Protein AF-A0A5P1F8Y3-F1 (afdb_monomer)

Foldseek 3Di:
DKDWDADPVPRDIAIEAEDDPCCVPVVVVCVVCVVVVWQKDKDPWDWDQDPNDIHIYDDPPIDIDTNDPDPVRVVVNVD

InterPro domains:
  IPR012340 Nucleic acid-binding, OB-fold [G3DSA:2.40.50.140] (1-79)
  IPR012340 Nucleic acid-binding, OB-fold [SSF50249] (4-79)

Organism: Asparagus officinalis (NCBI:txid4686)

Mean predicted aligned error: 5.99 Å

Structure (mmCIF, N/CA/C/O backbone):
data_AF-A0A5P1F8Y3-F1
#
_entry.id   AF-A0A5P1F8Y3-F1
#
loop_
_atom_site.group_PDB
_atom_site.id
_atom_site.type_symbol
_atom_site.label_atom_id
_atom_site.label_alt_id
_atom_site.label_comp_id
_atom_site.label_asym_id
_atom_site.label_entity_id
_atom_site.label_seq_id
_atom_site.pdbx_PDB_ins_code
_atom_site.Cartn_x
_atom_site.Cartn_y
_atom_site.Cartn_z
_atom_site.occupancy
_atom_site.B_iso_or_equiv
_atom_site.auth_seq_id
_atom_site.auth_comp_id
_atom_site.auth_asym_id
_atom_site.auth_atom_id
_atom_site.pdbx_PDB_model_num
ATOM 1 N N . MET A 1 1 ? 10.299 0.598 -2.372 1.00 79.69 1 MET A N 1
ATOM 2 C CA . MET A 1 1 ? 9.930 0.509 -0.940 1.00 79.69 1 MET A CA 1
ATOM 3 C C . MET A 1 1 ? 8.695 -0.369 -0.816 1.00 79.69 1 MET A C 1
ATOM 5 O O . MET A 1 1 ? 7.903 -0.383 -1.750 1.00 79.69 1 MET A O 1
ATOM 9 N N . GLU A 1 2 ? 8.530 -1.116 0.271 1.00 83.06 2 GLU A N 1
ATOM 10 C CA . GLU A 1 2 ? 7.321 -1.914 0.522 1.00 83.06 2 GLU A CA 1
ATOM 11 C C . GLU A 1 2 ? 6.628 -1.410 1.791 1.00 83.06 2 GLU A C 1
ATOM 13 O O . GLU A 1 2 ? 7.295 -1.121 2.783 1.00 83.06 2 GLU A O 1
ATOM 18 N N . ALA A 1 3 ? 5.304 -1.275 1.738 1.00 83.62 3 ALA A N 1
ATOM 19 C CA . ALA A 1 3 ? 4.463 -0.885 2.860 1.00 83.62 3 ALA A CA 1
ATOM 20 C C . ALA A 1 3 ? 3.342 -1.910 3.039 1.00 83.62 3 ALA A C 1
ATOM 22 O O . ALA A 1 3 ? 2.685 -2.293 2.072 1.00 83.62 3 ALA A O 1
ATOM 23 N N . THR A 1 4 ? 3.102 -2.337 4.274 1.00 85.44 4 THR A N 1
ATOM 24 C CA . THR A 1 4 ? 1.985 -3.226 4.603 1.00 85.44 4 THR A CA 1
ATOM 25 C C . THR A 1 4 ? 0.801 -2.384 5.050 1.00 85.44 4 THR A C 1
ATOM 27 O O . THR A 1 4 ? 0.909 -1.628 6.015 1.00 85.44 4 THR A O 1
ATOM 30 N N . LEU A 1 5 ? -0.325 -2.508 4.352 1.00 82.62 5 LEU A N 1
ATOM 31 C CA . LEU A 1 5 ? -1.579 -1.859 4.723 1.00 82.62 5 LEU A CA 1
ATOM 32 C C . LEU A 1 5 ? -2.523 -2.874 5.365 1.00 82.62 5 LEU A C 1
ATOM 34 O O . LEU A 1 5 ? -2.576 -4.029 4.946 1.00 82.62 5 LEU A O 1
ATOM 38 N N . CYS A 1 6 ? -3.285 -2.427 6.360 1.00 81.56 6 CYS A N 1
ATOM 39 C CA . CYS A 1 6 ? -4.308 -3.227 7.025 1.00 81.56 6 CYS A CA 1
ATOM 40 C C . CYS A 1 6 ? -5.686 -2.640 6.720 1.00 81.56 6 CYS A C 1
ATOM 42 O O . CYS A 1 6 ? -5.891 -1.437 6.880 1.00 81.56 6 CYS A O 1
ATOM 44 N N . ASP A 1 7 ? -6.631 -3.487 6.316 1.00 78.19 7 ASP A N 1
ATOM 45 C CA . ASP A 1 7 ? -8.041 -3.107 6.188 1.00 78.19 7 ASP A CA 1
ATOM 46 C C . ASP A 1 7 ? -8.823 -3.540 7.439 1.00 78.19 7 ASP A C 1
ATOM 48 O O . ASP A 1 7 ? -8.784 -4.710 7.837 1.00 78.19 7 ASP A O 1
ATOM 52 N N . SER A 1 8 ? -9.576 -2.608 8.032 1.00 67.69 8 SER A N 1
ATOM 53 C CA . SER A 1 8 ? -10.403 -2.847 9.222 1.00 67.69 8 SER A CA 1
ATOM 54 C C . SER A 1 8 ? -11.536 -3.845 8.965 1.00 67.69 8 SER A C 1
ATOM 56 O O . SER A 1 8 ? -12.007 -4.502 9.891 1.00 67.69 8 SER A O 1
ATOM 58 N N . LYS A 1 9 ? -11.971 -4.015 7.706 1.00 65.00 9 LYS A N 1
ATOM 59 C CA . LYS A 1 9 ? -13.104 -4.896 7.369 1.00 65.00 9 LYS A CA 1
ATOM 60 C C . LYS A 1 9 ? -12.745 -6.368 7.265 1.00 65.00 9 LYS A C 1
ATOM 62 O O . LYS A 1 9 ? -13.619 -7.214 7.449 1.00 65.00 9 LYS A O 1
ATOM 67 N N . ARG A 1 10 ? -11.502 -6.686 6.906 1.00 61.50 10 ARG A N 1
ATOM 68 C CA . ARG A 1 10 ? -11.080 -8.072 6.646 1.00 61.50 10 ARG A CA 1
ATOM 69 C C . ARG A 1 10 ? -9.966 -8.560 7.559 1.00 61.50 10 ARG A C 1
ATOM 71 O O . ARG A 1 10 ? -9.691 -9.751 7.525 1.00 61.50 10 ARG A O 1
ATOM 78 N N . PHE A 1 11 ? -9.356 -7.681 8.365 1.00 58.78 11 PHE A N 1
ATOM 79 C CA . PHE A 1 11 ? -8.130 -7.981 9.121 1.00 58.78 11 PHE A CA 1
ATOM 80 C C . PHE A 1 11 ? -7.012 -8.565 8.233 1.00 58.78 11 PHE A C 1
ATOM 82 O O . PHE A 1 11 ? -6.062 -9.164 8.733 1.00 58.78 11 PHE A O 1
ATOM 89 N N . ASP A 1 12 ? -7.126 -8.375 6.916 1.00 72.50 12 ASP A N 1
ATOM 90 C CA . ASP A 1 12 ? -6.154 -8.825 5.936 1.00 72.50 12 ASP A CA 1
ATOM 91 C C . ASP A 1 12 ? -5.075 -7.756 5.822 1.00 72.50 12 ASP A C 1
ATOM 93 O O . ASP A 1 12 ? -5.354 -6.564 5.637 1.00 72.50 12 ASP A O 1
ATOM 97 N N . GLN A 1 13 ? -3.833 -8.207 5.941 1.00 81.69 13 GLN A N 1
ATOM 98 C CA . GLN A 1 13 ? -2.666 -7.403 5.633 1.00 81.69 13 GLN A CA 1
ATOM 99 C C . GLN A 1 13 ? -2.369 -7.553 4.150 1.00 81.69 13 GLN A C 1
ATOM 101 O O . GLN A 1 13 ? -2.278 -8.668 3.638 1.00 81.69 13 GLN A O 1
ATOM 106 N N . ILE A 1 14 ? -2.197 -6.433 3.459 1.00 86.12 14 ILE A N 1
ATOM 107 C CA . ILE A 1 14 ? -1.813 -6.425 2.055 1.00 86.12 14 ILE A CA 1
ATOM 108 C C . ILE A 1 14 ? -0.497 -5.683 1.878 1.00 86.12 14 ILE A C 1
ATOM 110 O O . ILE A 1 14 ? -0.352 -4.526 2.279 1.00 86.12 14 ILE A O 1
ATOM 114 N N . SER A 1 15 ? 0.473 -6.356 1.265 1.00 86.00 15 SER A N 1
ATOM 115 C CA . SER A 1 15 ? 1.736 -5.729 0.892 1.00 86.00 15 SER A CA 1
ATOM 116 C C . SER A 1 15 ? 1.542 -4.866 -0.347 1.00 86.00 15 SER A C 1
ATOM 118 O O . SER A 1 15 ? 0.969 -5.300 -1.354 1.00 86.00 15 SER A O 1
ATOM 120 N N . VAL A 1 16 ? 2.037 -3.636 -0.267 1.00 87.88 16 VAL A N 1
ATOM 121 C CA . VAL A 1 16 ? 2.033 -2.661 -1.350 1.00 87.88 16 VAL A CA 1
ATOM 122 C C . VAL A 1 16 ? 3.464 -2.270 -1.681 1.00 87.88 16 VAL A C 1
ATOM 124 O O . VAL A 1 16 ? 4.178 -1.704 -0.854 1.00 87.88 16 VAL A O 1
ATOM 127 N N . THR A 1 17 ? 3.884 -2.515 -2.917 1.00 89.38 17 THR A N 1
ATOM 128 C CA . THR A 1 17 ? 5.178 -2.049 -3.415 1.00 89.38 17 THR A CA 1
ATOM 129 C C . THR A 1 17 ? 5.045 -0.655 -4.024 1.00 89.38 17 THR A C 1
ATOM 131 O O . THR A 1 17 ? 4.306 -0.449 -4.990 1.00 89.38 17 THR A O 1
ATOM 134 N N . LEU A 1 18 ? 5.795 0.295 -3.469 1.00 87.75 18 LEU A N 1
ATOM 135 C CA . LEU A 1 18 ? 5.981 1.653 -3.971 1.00 87.75 18 LEU A CA 1
ATOM 136 C C . LEU A 1 18 ? 7.226 1.706 -4.869 1.00 87.75 18 LEU A C 1
ATOM 138 O O . LEU A 1 18 ? 8.302 1.231 -4.479 1.00 87.75 18 LEU A O 1
ATOM 142 N N . TRP A 1 19 ? 7.088 2.332 -6.040 1.00 88.31 19 TRP A N 1
ATOM 143 C CA . TRP A 1 19 ? 8.143 2.481 -7.050 1.00 88.31 19 TRP A CA 1
ATOM 144 C C . TRP A 1 19 ? 8.482 3.944 -7.357 1.00 88.31 19 TRP A C 1
ATOM 146 O O . TRP A 1 19 ? 7.602 4.802 -7.319 1.00 88.31 19 TRP A O 1
ATOM 156 N N . GLY A 1 20 ? 9.741 4.190 -7.742 1.00 87.19 20 GLY A N 1
ATOM 157 C CA . GLY A 1 20 ? 10.230 5.497 -8.200 1.00 87.19 20 GLY A CA 1
ATOM 158 C C . GLY A 1 20 ? 10.050 6.599 -7.158 1.00 87.19 20 GLY A C 1
ATOM 159 O O . GLY A 1 20 ? 10.151 6.339 -5.961 1.00 87.19 20 GLY A O 1
ATOM 160 N N . ASP A 1 21 ? 9.705 7.799 -7.618 1.00 85.56 21 ASP A N 1
ATOM 161 C CA . ASP A 1 21 ? 9.546 8.992 -6.778 1.00 85.56 21 ASP A CA 1
ATOM 162 C C . ASP A 1 21 ? 8.497 8.811 -5.666 1.00 85.56 21 ASP A C 1
ATOM 164 O O . ASP A 1 21 ? 8.654 9.344 -4.571 1.00 85.56 21 ASP A O 1
ATOM 168 N N . LEU A 1 22 ? 7.455 7.996 -5.893 1.00 83.19 22 LEU A N 1
ATOM 169 C CA . LEU A 1 22 ? 6.472 7.659 -4.853 1.00 83.19 22 LEU A CA 1
ATOM 170 C C . LEU A 1 22 ? 7.114 6.887 -3.693 1.00 83.19 22 LEU A C 1
ATOM 172 O O . LEU A 1 22 ? 6.716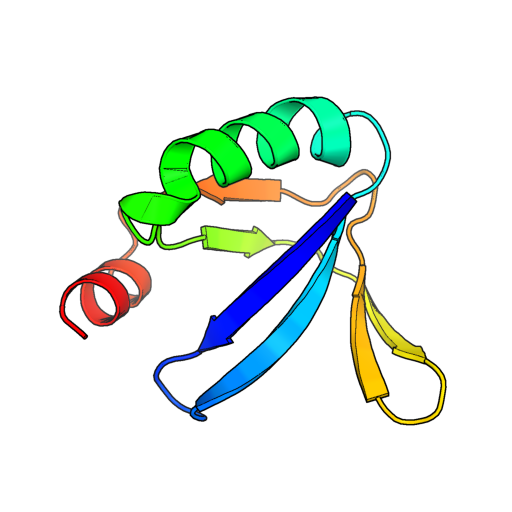 7.047 -2.544 1.00 83.19 22 LEU A O 1
ATOM 176 N N . ALA A 1 23 ? 8.102 6.038 -3.971 1.00 84.75 23 ALA A N 1
ATOM 177 C CA . ALA A 1 23 ? 8.817 5.318 -2.925 1.00 84.75 23 ALA A CA 1
ATOM 178 C C . ALA A 1 23 ? 9.717 6.244 -2.104 1.00 84.75 23 ALA A C 1
ATOM 180 O O . ALA A 1 23 ? 9.891 6.007 -0.916 1.00 84.75 23 ALA A O 1
ATOM 181 N N . GLU A 1 24 ? 10.285 7.275 -2.725 1.00 85.69 24 GLU A N 1
ATOM 182 C CA . GLU A 1 24 ? 11.188 8.206 -2.047 1.00 85.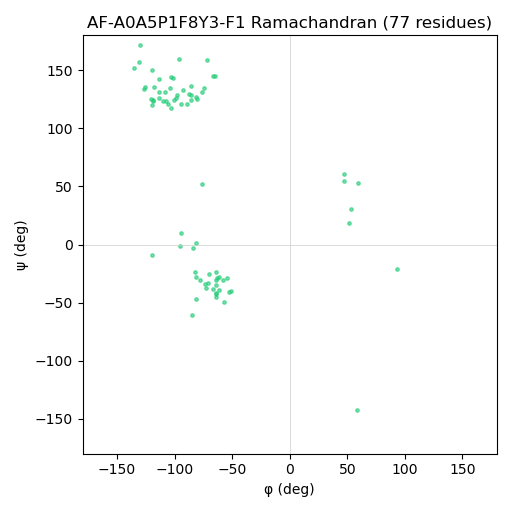69 24 GLU A CA 1
ATOM 183 C C . GLU A 1 24 ? 10.416 9.266 -1.255 1.00 85.69 24 GLU A C 1
ATOM 185 O O . GLU A 1 24 ? 10.714 9.496 -0.085 1.00 85.69 24 GLU A O 1
ATOM 190 N N . ILE A 1 25 ? 9.391 9.877 -1.853 1.00 82.88 25 ILE A N 1
ATOM 191 C CA . ILE A 1 25 ? 8.656 11.005 -1.266 1.00 82.88 25 ILE A CA 1
ATOM 192 C C . ILE A 1 25 ? 7.553 10.509 -0.324 1.00 82.88 25 ILE A C 1
ATOM 194 O O . ILE A 1 25 ? 7.566 10.794 0.879 1.00 82.88 25 ILE A O 1
ATOM 198 N N . GLU A 1 26 ? 6.602 9.738 -0.860 1.00 82.00 26 GLU A N 1
ATOM 199 C CA . GLU A 1 26 ? 5.458 9.237 -0.086 1.00 82.00 26 GLU A CA 1
ATOM 200 C C . GLU A 1 26 ? 5.903 8.146 0.882 1.00 82.00 26 GLU A C 1
ATOM 202 O O . GLU A 1 26 ? 5.451 8.107 2.021 1.00 82.00 26 GLU A O 1
ATOM 207 N N . GLY A 1 27 ? 6.847 7.300 0.467 1.00 81.38 27 GLY A N 1
ATOM 208 C CA . GLY A 1 27 ? 7.451 6.296 1.334 1.00 81.38 27 GLY A CA 1
ATOM 209 C C . GLY A 1 27 ? 8.092 6.893 2.587 1.00 81.38 27 GLY A C 1
ATOM 210 O O . GLY A 1 27 ? 7.749 6.480 3.694 1.00 81.38 27 GLY A O 1
ATOM 211 N N . SER A 1 28 ? 8.928 7.927 2.440 1.00 81.38 28 SER A N 1
ATOM 212 C CA . SER A 1 28 ? 9.522 8.627 3.591 1.00 81.38 28 SER A CA 1
ATOM 213 C C . SER A 1 28 ? 8.458 9.277 4.481 1.00 81.38 28 SER A C 1
ATOM 215 O O . SER A 1 28 ? 8.552 9.242 5.707 1.00 81.38 28 SER A O 1
ATOM 217 N N . SER A 1 29 ? 7.412 9.852 3.882 1.00 81.94 29 SER A N 1
ATOM 218 C CA . SER A 1 29 ? 6.291 10.442 4.628 1.00 81.94 29 SER A CA 1
ATOM 219 C C . SER A 1 29 ? 5.521 9.388 5.433 1.00 81.94 29 SER A C 1
ATOM 221 O O . SER A 1 29 ? 5.204 9.611 6.600 1.00 81.94 29 SER A O 1
ATOM 223 N N . LEU A 1 30 ? 5.273 8.218 4.841 1.00 81.56 30 LEU A N 1
ATOM 224 C CA . LEU A 1 30 ? 4.626 7.082 5.496 1.00 81.56 30 LEU A CA 1
ATOM 225 C C . LEU A 1 30 ? 5.484 6.491 6.616 1.00 81.56 30 LEU A C 1
ATOM 227 O O . LEU A 1 30 ? 4.947 6.118 7.657 1.00 81.56 30 LEU A O 1
ATOM 231 N N . GLU A 1 31 ? 6.802 6.429 6.432 1.00 83.06 31 GLU A N 1
ATOM 232 C CA . GLU A 1 31 ? 7.730 5.960 7.462 1.00 83.06 31 GLU A CA 1
ATOM 233 C C . GLU A 1 31 ? 7.729 6.889 8.680 1.00 83.06 31 GLU A C 1
ATOM 235 O O . GLU A 1 31 ? 7.578 6.418 9.807 1.00 83.06 31 GLU A O 1
ATOM 240 N N . ASN A 1 32 ? 7.775 8.204 8.454 1.00 83.06 32 ASN A N 1
ATOM 241 C CA . ASN A 1 32 ? 7.703 9.208 9.520 1.00 83.06 32 ASN A CA 1
ATOM 242 C C . ASN A 1 32 ? 6.368 9.188 10.279 1.00 83.06 32 ASN A C 1
ATOM 244 O O . ASN A 1 32 ? 6.314 9.556 11.450 1.00 83.06 32 ASN A O 1
ATOM 248 N N . LEU A 1 33 ? 5.283 8.780 9.619 1.00 79.44 33 LEU A N 1
ATOM 249 C CA . LEU 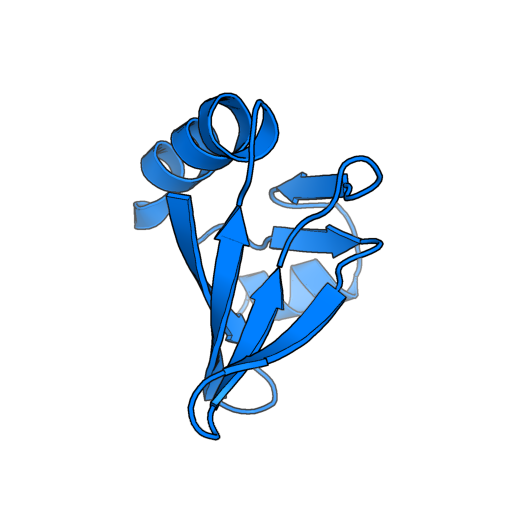A 1 33 ? 3.945 8.735 10.206 1.00 79.44 33 LEU A CA 1
ATOM 250 C C . LEU A 1 33 ? 3.578 7.361 10.772 1.00 79.44 33 LEU A C 1
ATOM 252 O O . LEU A 1 33 ? 2.505 7.226 11.348 1.00 79.44 33 LEU A O 1
ATOM 256 N N . LYS A 1 34 ? 4.443 6.349 10.669 1.00 77.62 34 LYS A N 1
ATOM 257 C CA . LYS A 1 34 ? 4.142 4.965 11.065 1.00 77.62 34 LYS A CA 1
ATOM 258 C C . LYS A 1 34 ? 3.575 4.840 12.486 1.00 77.62 34 LYS A C 1
ATOM 260 O O . LYS A 1 34 ? 2.625 4.086 12.694 1.00 77.62 34 LYS A O 1
ATOM 265 N N . ASP A 1 35 ? 4.108 5.605 13.437 1.00 77.69 35 ASP A N 1
ATOM 266 C CA . ASP A 1 35 ? 3.672 5.579 14.841 1.00 77.69 35 ASP A CA 1
ATOM 267 C C . ASP A 1 35 ? 2.276 6.187 15.050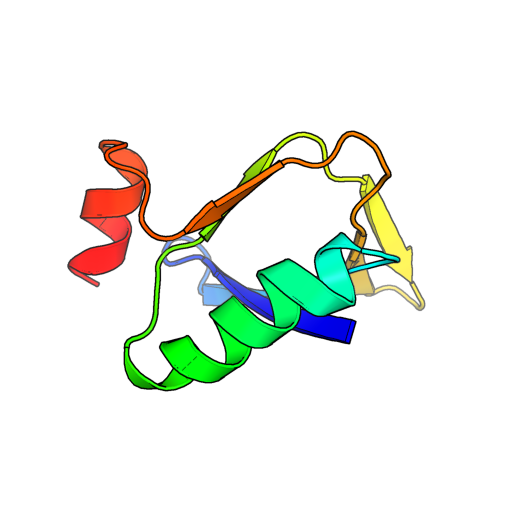 1.00 77.69 35 ASP A C 1
ATOM 269 O O . ASP A 1 35 ? 1.558 5.803 15.973 1.00 77.69 35 ASP A O 1
ATOM 273 N N . ALA A 1 36 ? 1.860 7.095 14.162 1.00 77.31 36 ALA A N 1
ATOM 274 C CA . ALA A 1 36 ? 0.551 7.743 14.188 1.00 77.31 36 ALA A CA 1
ATOM 275 C C . ALA A 1 36 ? -0.555 6.915 13.510 1.00 77.31 36 ALA A C 1
ATOM 277 O O . ALA A 1 36 ? -1.705 7.345 13.516 1.00 77.31 36 ALA A O 1
ATOM 278 N N . LYS A 1 37 ? -0.221 5.752 12.923 1.00 78.31 37 LYS A N 1
ATOM 279 C CA . LYS A 1 37 ? -1.146 4.876 12.177 1.00 78.31 37 LYS A CA 1
ATOM 280 C C . LYS A 1 37 ? -2.020 5.651 11.167 1.00 78.31 37 LYS A C 1
ATOM 282 O O . LYS A 1 37 ? -3.245 5.658 11.291 1.00 78.31 37 LYS A O 1
ATOM 287 N N . PRO A 1 38 ? -1.417 6.325 10.172 1.00 82.00 38 PRO A N 1
ATOM 288 C CA . PRO A 1 38 ? -2.155 7.130 9.210 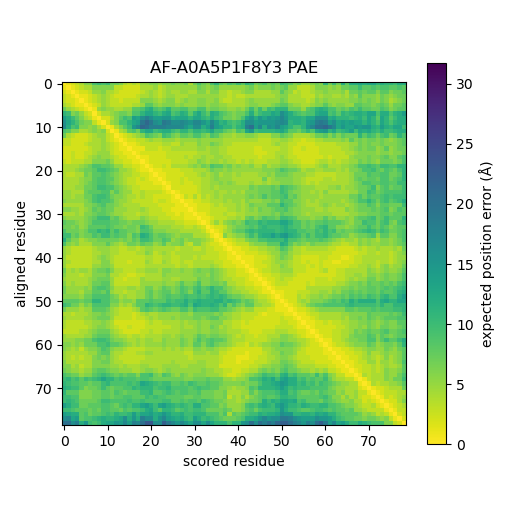1.00 82.00 38 PRO A CA 1
ATOM 289 C C . PRO A 1 38 ? -3.063 6.252 8.349 1.00 82.00 38 PRO A C 1
ATOM 291 O O . PRO A 1 38 ? -2.690 5.144 7.957 1.00 82.00 38 PRO A O 1
ATOM 294 N N . VAL A 1 39 ? -4.227 6.782 7.980 1.00 84.38 39 VAL A N 1
ATOM 295 C CA . VAL A 1 39 ? -5.094 6.145 6.988 1.00 84.38 39 VAL A CA 1
ATOM 296 C C . VAL A 1 39 ? -4.651 6.583 5.601 1.00 84.38 39 VAL A C 1
ATOM 298 O O . VAL A 1 39 ? -4.585 7.774 5.301 1.00 84.38 39 VAL A O 1
ATOM 301 N N . VAL A 1 40 ? -4.350 5.613 4.742 1.00 85.81 40 VAL A N 1
ATOM 302 C CA . VAL A 1 40 ? -3.826 5.863 3.397 1.00 85.81 40 VAL A CA 1
ATOM 303 C C . VAL A 1 40 ? -4.846 5.412 2.364 1.00 85.81 40 VAL A C 1
ATOM 305 O O . VAL A 1 40 ? -5.268 4.256 2.366 1.00 85.81 40 VAL A O 1
ATOM 308 N N . ALA A 1 41 ? -5.216 6.305 1.449 1.00 86.19 41 ALA A N 1
ATOM 309 C CA . ALA A 1 41 ? -5.997 5.951 0.274 1.00 86.19 41 ALA A CA 1
ATOM 310 C C . ALA A 1 41 ? -5.081 5.834 -0.946 1.00 86.19 41 ALA A C 1
ATOM 312 O O . ALA A 1 41 ? -4.363 6.769 -1.303 1.00 86.19 41 ALA A O 1
ATOM 313 N N . LEU A 1 42 ? -5.135 4.676 -1.601 1.00 88.06 42 LEU A N 1
ATOM 314 C CA . LEU A 1 42 ? -4.402 4.397 -2.829 1.00 88.06 42 LEU A CA 1
ATOM 315 C C . LEU A 1 42 ? -5.365 4.356 -4.012 1.00 88.06 42 LEU A C 1
ATOM 317 O O . LEU A 1 42 ? -6.301 3.556 -4.034 1.00 88.06 42 LEU A O 1
ATOM 321 N N . LEU A 1 43 ? -5.112 5.181 -5.027 1.00 88.25 43 LEU A N 1
ATOM 322 C CA . LEU A 1 43 ? -5.898 5.199 -6.258 1.00 88.25 43 LEU A CA 1
ATOM 323 C C . LEU A 1 43 ? -5.059 4.735 -7.442 1.00 88.25 43 LEU A C 1
ATOM 325 O O . LEU A 1 43 ? -3.892 5.094 -7.579 1.00 88.25 43 LEU A O 1
ATOM 329 N N . SER A 1 44 ? -5.688 3.991 -8.356 1.00 89.06 44 SER A N 1
ATOM 330 C CA . SER A 1 44 ? -5.047 3.527 -9.591 1.00 89.06 44 SER A CA 1
ATOM 331 C C . SER A 1 44 ? -3.811 2.658 -9.308 1.00 89.06 44 SER A C 1
ATOM 333 O O . SER A 1 44 ? -2.718 2.922 -9.807 1.00 89.06 44 SER A O 1
ATOM 335 N N . VAL A 1 45 ? -3.977 1.618 -8.490 1.00 90.25 45 VAL A N 1
ATOM 336 C CA . VAL A 1 45 ? -2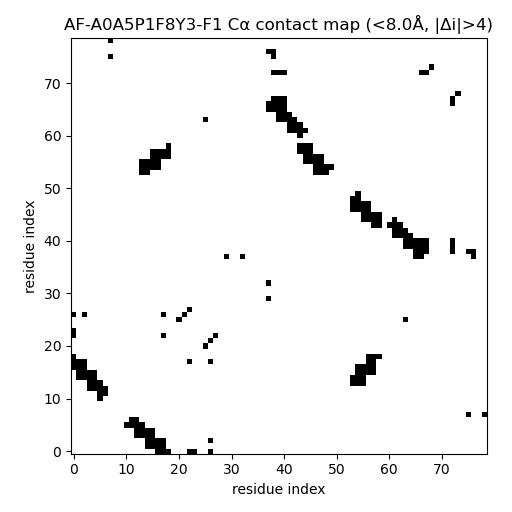.946 0.605 -8.204 1.00 90.25 45 VAL A CA 1
ATOM 337 C C . VAL A 1 45 ? -3.120 -0.634 -9.078 1.00 90.25 45 VAL A C 1
ATOM 339 O O . VAL A 1 45 ? -4.190 -0.880 -9.635 1.00 90.25 45 VAL A O 1
ATOM 342 N N . ILE A 1 46 ? -2.054 -1.418 -9.214 1.00 90.88 46 ILE A N 1
ATOM 343 C CA . ILE A 1 46 ? -2.061 -2.686 -9.939 1.00 90.88 46 ILE A CA 1
ATOM 344 C C . ILE A 1 46 ? -2.092 -3.829 -8.924 1.00 90.88 46 ILE A C 1
ATOM 346 O O . ILE A 1 46 ? -1.149 -3.996 -8.158 1.00 90.88 46 ILE A O 1
ATOM 350 N N . GLY A 1 47 ? -3.151 -4.637 -8.945 1.00 89.62 47 GLY A N 1
ATOM 351 C CA . GLY A 1 47 ? -3.197 -5.895 -8.200 1.00 89.62 47 GLY A CA 1
ATOM 352 C C . GLY A 1 47 ? -2.482 -7.006 -8.964 1.00 89.62 47 GLY A C 1
ATOM 353 O O . GLY A 1 47 ? -2.785 -7.251 -10.134 1.00 89.62 47 GLY A O 1
ATOM 354 N N . ARG A 1 48 ? -1.533 -7.683 -8.319 1.00 87.00 48 ARG A N 1
ATOM 355 C CA . ARG A 1 48 ? -0.827 -8.852 -8.864 1.00 87.00 48 ARG A CA 1
ATOM 356 C C . ARG A 1 48 ? -0.832 -9.981 -7.849 1.00 87.00 48 ARG A C 1
ATOM 358 O O . ARG A 1 48 ? -0.966 -9.755 -6.654 1.00 87.00 48 ARG A O 1
ATOM 365 N N . ARG A 1 49 ? -0.668 -11.209 -8.337 1.00 87.62 49 ARG A N 1
ATOM 366 C CA . ARG A 1 49 ? -0.314 -12.343 -7.485 1.00 87.62 49 ARG A CA 1
ATOM 367 C C . ARG A 1 49 ? 1.142 -12.696 -7.716 1.00 87.62 49 ARG A C 1
ATOM 369 O O . ARG A 1 49 ? 1.515 -13.002 -8.848 1.00 87.62 49 ARG A O 1
ATOM 376 N N . TYR A 1 50 ? 1.943 -12.643 -6.663 1.00 79.81 50 TYR A N 1
ATOM 377 C CA . TYR A 1 50 ? 3.344 -13.036 -6.684 1.00 79.81 50 TYR A CA 1
ATOM 378 C C . TYR A 1 50 ? 3.538 -14.198 -5.714 1.00 79.81 50 TYR A C 1
ATOM 380 O O . TYR A 1 50 ? 3.161 -14.103 -4.553 1.00 79.81 50 TYR A O 1
ATOM 388 N N . LEU A 1 51 ? 4.060 -15.324 -6.213 1.00 84.94 51 LEU A N 1
ATOM 389 C CA . LEU A 1 51 ? 4.222 -16.570 -5.443 1.00 84.94 51 LEU A CA 1
ATOM 390 C C . LEU A 1 51 ? 2.935 -17.066 -4.747 1.00 84.94 51 LEU A C 1
ATOM 392 O O . LEU A 1 51 ? 2.996 -17.717 -3.713 1.00 84.94 51 LEU A O 1
ATOM 396 N N . GLY A 1 52 ? 1.768 -16.785 -5.336 1.00 84.31 52 GLY A N 1
ATOM 397 C CA . GLY A 1 52 ? 0.459 -17.159 -4.786 1.00 84.31 52 GLY A CA 1
ATOM 398 C C . GLY A 1 52 ? -0.192 -16.077 -3.921 1.00 84.31 52 GLY A C 1
ATOM 399 O O . GLY A 1 52 ? -1.418 -16.040 -3.842 1.00 84.31 52 GLY A O 1
ATOM 400 N N . GLU A 1 53 ? 0.594 -15.137 -3.398 1.00 84.31 53 GLU A N 1
ATOM 401 C CA . GLU A 1 53 ? 0.124 -14.058 -2.530 1.00 84.31 53 GLU A CA 1
ATOM 402 C C . GLU A 1 53 ? -0.372 -12.858 -3.334 1.00 84.31 53 GLU A C 1
ATOM 404 O O . GLU A 1 53 ? 0.251 -12.444 -4.317 1.00 84.31 53 GLU A O 1
ATOM 409 N N . PHE A 1 54 ? -1.511 -12.292 -2.931 1.00 85.31 54 PHE A N 1
ATOM 410 C CA . PHE A 1 54 ? -2.051 -11.087 -3.556 1.00 85.31 54 PHE A CA 1
ATOM 411 C C . PHE A 1 54 ? -1.343 -9.847 -3.009 1.00 85.31 54 PHE A C 1
ATOM 413 O O . PHE A 1 54 ? -1.304 -9.619 -1.805 1.00 85.31 54 PHE A O 1
ATOM 420 N N . GLN A 1 55 ? -0.789 -9.043 -3.909 1.00 89.12 55 GLN A N 1
ATOM 421 C CA . GLN A 1 55 ? -0.015 -7.852 -3.586 1.00 89.12 55 GLN A CA 1
ATOM 422 C C . GLN A 1 55 ? -0.443 -6.696 -4.485 1.00 89.12 55 GLN A C 1
ATOM 424 O O . GLN A 1 55 ? -0.879 -6.889 -5.628 1.00 89.12 55 GLN A O 1
ATOM 429 N N . LEU A 1 56 ? -0.297 -5.476 -3.980 1.00 90.56 56 LEU A N 1
ATOM 430 C CA . LEU A 1 56 ? -0.515 -4.265 -4.760 1.00 90.56 56 LEU A CA 1
ATOM 431 C C . LEU A 1 56 ? 0.829 -3.682 -5.186 1.00 90.56 56 LEU A C 1
ATOM 433 O O . LEU A 1 56 ? 1.802 -3.685 -4.445 1.00 90.56 56 LEU A O 1
ATOM 437 N N . SER A 1 57 ? 0.873 -3.136 -6.389 1.00 89.44 57 SER A N 1
ATOM 438 C CA . SER A 1 57 ? 2.015 -2.390 -6.901 1.00 89.44 57 SER A CA 1
ATOM 439 C C . SER A 1 57 ? 1.538 -1.025 -7.355 1.00 89.44 57 SER A C 1
ATOM 441 O O . SER A 1 57 ? 0.533 -0.916 -8.069 1.00 89.44 57 SER A O 1
ATOM 443 N N . THR A 1 58 ? 2.277 0.020 -6.998 1.00 89.50 58 THR A N 1
ATOM 444 C CA . THR A 1 58 ? 2.045 1.337 -7.585 1.00 89.50 58 THR A CA 1
ATOM 445 C C . THR A 1 58 ? 2.508 1.365 -9.040 1.00 89.50 58 THR A C 1
ATOM 447 O O . THR A 1 58 ? 3.289 0.526 -9.499 1.00 89.50 58 THR A O 1
ATOM 450 N N . LYS A 1 59 ? 1.962 2.314 -9.792 1.00 87.50 59 LYS A N 1
ATOM 451 C CA . LYS A 1 59 ? 2.359 2.682 -11.151 1.00 87.50 59 LYS A CA 1
ATOM 452 C C . LYS A 1 59 ? 2.546 4.194 -11.214 1.00 87.50 59 LYS A C 1
ATOM 454 O O . LYS A 1 59 ? 2.166 4.910 -10.295 1.00 87.50 59 LYS A O 1
ATOM 459 N N . SER A 1 60 ? 3.068 4.689 -12.330 1.00 83.00 60 SER A N 1
ATOM 460 C CA . SER A 1 60 ? 3.297 6.124 -12.552 1.00 83.00 60 SER A CA 1
ATOM 461 C C . SER A 1 60 ? 2.051 6.998 -12.364 1.00 83.00 60 SER A C 1
ATOM 463 O O . SER A 1 60 ? 2.169 8.150 -11.975 1.00 83.00 60 SER A O 1
ATOM 465 N N . SER A 1 61 ? 0.853 6.459 -12.609 1.00 85.94 61 SER A N 1
ATOM 466 C CA . SER A 1 61 ? -0.415 7.171 -12.408 1.00 85.94 61 SER A CA 1
ATOM 467 C C . SER A 1 61 ? -1.060 6.919 -11.038 1.00 85.94 61 SER A C 1
ATOM 469 O O . SER A 1 61 ? -2.254 7.180 -10.883 1.00 85.94 61 SER A O 1
ATOM 471 N N . THR A 1 62 ? -0.359 6.276 -10.102 1.00 87.62 62 THR A N 1
ATOM 472 C CA . THR A 1 62 ? -0.893 6.013 -8.763 1.00 87.62 62 THR A CA 1
ATOM 473 C C . THR A 1 62 ? -0.890 7.300 -7.956 1.00 87.62 62 THR A C 1
ATOM 475 O O . THR A 1 62 ? 0.101 8.022 -7.939 1.00 87.62 62 THR A O 1
ATOM 478 N N . LEU A 1 63 ? -1.998 7.555 -7.265 1.00 86.00 63 LEU A N 1
ATOM 479 C CA . LEU A 1 63 ? -2.099 8.633 -6.288 1.00 86.00 63 LEU A CA 1
ATOM 480 C C . LEU A 1 63 ? -2.147 8.023 -4.892 1.00 86.00 63 LEU A C 1
ATOM 482 O O . LEU A 1 63 ? -2.919 7.091 -4.647 1.00 86.00 63 LEU A O 1
ATOM 486 N N . VAL A 1 64 ?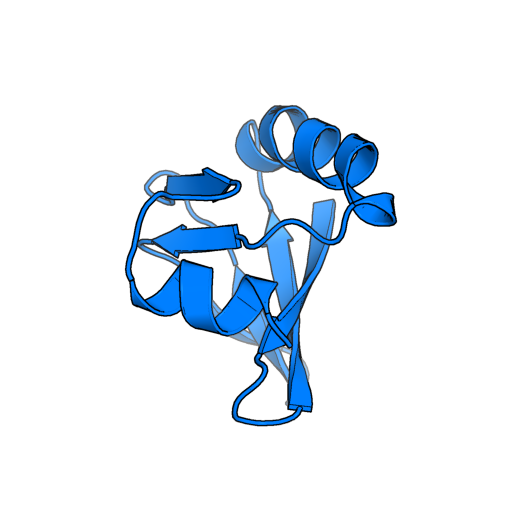 -1.314 8.558 -4.006 1.00 86.00 64 VAL A N 1
ATOM 487 C CA . VAL A 1 64 ? -1.266 8.221 -2.584 1.00 86.00 64 VAL A CA 1
ATOM 488 C C . VAL A 1 64 ? -1.80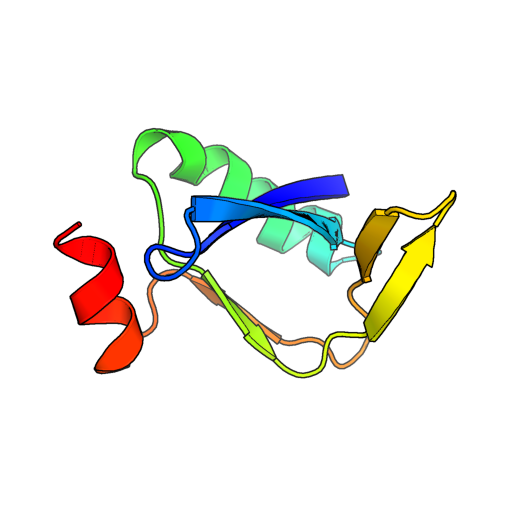3 9.431 -1.832 1.00 86.00 64 VAL A C 1
ATOM 490 O O . VAL A 1 64 ? -1.323 10.542 -2.029 1.00 86.00 64 VAL A O 1
ATOM 493 N N . LEU A 1 65 ? -2.838 9.233 -1.020 1.00 84.81 65 LEU A N 1
ATOM 494 C CA . LEU A 1 65 ? -3.390 10.272 -0.157 1.00 84.81 65 LEU A CA 1
ATOM 495 C C . LEU A 1 65 ? -3.253 9.822 1.289 1.00 84.81 65 LEU A C 1
ATOM 497 O O . LEU A 1 65 ? -3.748 8.755 1.655 1.00 84.81 65 LEU A O 1
ATOM 501 N N . VAL A 1 66 ? -2.612 10.649 2.106 1.00 83.50 66 VAL A N 1
ATOM 502 C CA . VAL A 1 66 ? -2.434 10.406 3.537 1.00 83.50 66 VAL A CA 1
ATOM 503 C C . VAL A 1 66 ? -3.484 11.203 4.307 1.00 83.50 66 VAL A C 1
ATOM 505 O O . VAL A 1 66 ? -3.603 12.410 4.117 1.00 83.50 66 VAL A O 1
ATOM 508 N N . ASN A 1 67 ? -4.253 10.524 5.158 1.00 80.06 67 ASN A N 1
ATOM 509 C CA . ASN A 1 67 ? -5.374 11.061 5.933 1.00 80.06 67 ASN A CA 1
ATOM 510 C C . ASN A 1 67 ? -6.355 11.913 5.107 1.00 80.06 67 ASN A C 1
ATOM 512 O O . ASN A 1 67 ? -6.622 13.066 5.455 1.00 80.06 67 ASN A O 1
ATOM 516 N N . PRO A 1 68 ? -6.909 11.381 4.003 1.00 80.75 68 PRO A N 1
ATOM 517 C CA . PRO A 1 68 ? -7.875 12.141 3.228 1.00 80.75 68 PRO A CA 1
ATOM 518 C C . PRO A 1 68 ? -9.163 12.365 4.037 1.00 80.75 68 PRO A C 1
ATOM 520 O O . PRO A 1 68 ? -9.619 11.484 4.768 1.00 80.75 68 PRO A O 1
ATOM 523 N N . GLU A 1 69 ? -9.804 13.523 3.853 1.00 78.69 69 GLU A N 1
ATOM 524 C CA . GLU A 1 69 ? -11.085 13.874 4.490 1.00 78.69 69 GLU A CA 1
ATOM 525 C C . GLU A 1 69 ? -12.282 13.166 3.826 1.00 78.69 69 GLU A C 1
ATOM 527 O O . GLU A 1 69 ? -13.271 13.774 3.419 1.00 78.69 69 GLU A O 1
ATOM 532 N N . ILE A 1 70 ? -12.179 11.849 3.689 1.00 78.31 70 ILE A N 1
ATOM 533 C CA . ILE A 1 70 ? -13.174 10.985 3.064 1.00 78.31 70 ILE A CA 1
ATOM 534 C C . ILE A 1 70 ? -13.933 10.249 4.181 1.00 78.31 70 ILE A C 1
ATOM 536 O O . ILE A 1 70 ? -13.289 9.740 5.103 1.00 78.31 70 ILE A O 1
ATOM 540 N N . PRO A 1 71 ? -15.278 10.154 4.134 1.00 76.50 71 PRO A N 1
ATOM 541 C CA . PRO A 1 71 ? -16.066 9.520 5.197 1.00 76.50 7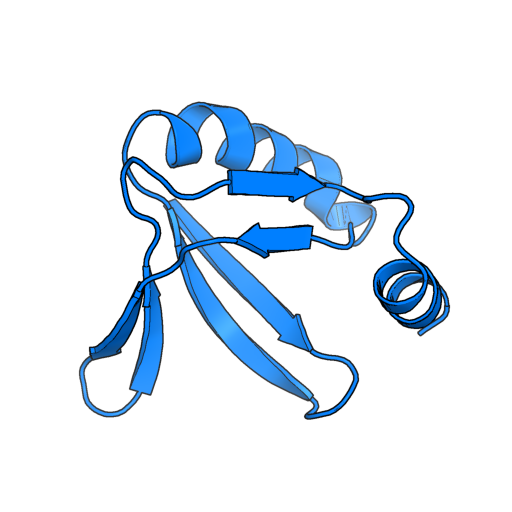1 PRO A CA 1
ATOM 542 C C . PRO A 1 71 ? -15.591 8.105 5.557 1.00 76.50 71 PRO A C 1
ATOM 544 O O . PRO A 1 71 ? -15.453 7.779 6.730 1.00 76.50 71 PRO A O 1
ATOM 547 N N . GLN A 1 72 ? -15.240 7.304 4.551 1.00 72.81 72 GLN A N 1
ATOM 548 C CA . GLN A 1 72 ? -14.727 5.942 4.712 1.00 72.81 72 GLN A CA 1
ATOM 549 C C . GLN A 1 72 ? -13.379 5.895 5.447 1.00 72.81 72 GLN A C 1
ATOM 551 O O . GLN A 1 72 ? -13.095 4.930 6.147 1.00 72.81 72 GLN A O 1
ATOM 556 N N . CYS A 1 73 ? -12.548 6.931 5.303 1.00 73.75 73 CYS A N 1
ATOM 557 C CA . CYS A 1 73 ? -11.271 7.023 6.005 1.00 73.75 73 CYS A CA 1
ATOM 558 C C . CYS A 1 73 ? -11.456 7.456 7.463 1.00 73.75 73 CYS A C 1
ATOM 560 O O . CYS A 1 73 ? -10.700 7.002 8.311 1.00 73.75 73 CYS A O 1
ATOM 562 N N . ARG A 1 74 ? -12.489 8.253 7.779 1.00 70.44 74 ARG A N 1
ATOM 563 C CA . ARG A 1 74 ? -12.840 8.586 9.173 1.00 70.44 74 ARG A CA 1
ATOM 564 C C . ARG A 1 74 ? -13.268 7.350 9.960 1.00 70.44 74 ARG A C 1
ATOM 566 O O . ARG A 1 74 ? -12.801 7.162 11.073 1.00 70.44 74 ARG A O 1
ATOM 573 N N . GLU A 1 75 ? -14.060 6.471 9.347 1.00 70.12 75 GLU A N 1
ATOM 574 C CA . GLU A 1 75 ? -14.445 5.190 9.960 1.00 70.12 75 GLU A CA 1
ATOM 575 C C . GLU A 1 75 ? -13.240 4.276 10.255 1.00 70.12 75 GLU A C 1
ATOM 577 O O . GLU A 1 75 ? -13.305 3.467 11.173 1.00 70.12 75 GLU A O 1
ATOM 582 N N . MET A 1 76 ? -12.141 4.397 9.496 1.00 69.88 76 MET A N 1
ATOM 583 C CA . MET A 1 76 ? -10.901 3.649 9.748 1.00 69.88 76 MET A CA 1
ATOM 584 C C . MET A 1 76 ? -10.007 4.277 10.825 1.00 69.88 76 MET A C 1
ATOM 586 O O . MET A 1 76 ? -9.190 3.560 11.391 1.00 69.88 76 MET A O 1
ATOM 590 N N . ILE A 1 77 ? -10.124 5.583 11.091 1.00 67.25 77 ILE A N 1
ATOM 591 C CA . ILE A 1 77 ? -9.343 6.274 12.135 1.00 67.25 77 ILE A CA 1
ATOM 592 C C . ILE A 1 77 ? -9.858 5.909 13.535 1.00 67.25 77 ILE A C 1
ATOM 594 O O . ILE A 1 77 ? -9.068 5.816 14.470 1.00 67.25 77 ILE A O 1
ATOM 598 N N . ASP A 1 78 ? -11.167 5.686 13.673 1.00 63.00 78 ASP A N 1
ATOM 599 C CA . ASP A 1 78 ? -11.821 5.378 14.953 1.00 63.00 78 ASP A CA 1
ATOM 600 C C . ASP A 1 78 ? -11.703 3.893 15.380 1.00 63.00 78 ASP A C 1
ATOM 602 O O . ASP A 1 78 ? -12.253 3.511 16.417 1.00 63.00 78 ASP A O 1
ATOM 606 N N . TRP A 1 79 ? -11.014 3.054 14.594 1.00 57.53 79 TRP A N 1
ATOM 607 C CA . TRP A 1 79 ? -10.826 1.612 14.824 1.00 57.53 79 TRP A CA 1
ATOM 608 C C . TRP A 1 79 ? -9.476 1.284 15.479 1.00 57.53 79 TRP A C 1
ATOM 610 O O . TRP A 1 79 ? -9.483 0.528 16.480 1.00 57.53 79 TRP A O 1
#

Nearest PDB structures (foldseek):
  1o7i-assembly2_B  TM=7.982E-01  e=7.510E-02  Saccharolobus solfataricus P2
  8idx-assembly2_B  TM=7.944E-01  e=1.876E-01  Mus musculus
  8rbz-assembly1_B  TM=5.745E-01  e=8.018E-02  Homo sapiens
  5yzp-assembly1_A  TM=8.573E-01  e=1.425E+00  Mus musculus domesticus
  8x70-assembly3_C  TM=4.236E-01  e=9.015E-01  Homo sapiens

Secondary structure (DSSP, 8-state):
-EEEEE-TTT--EEEEE--THHHHHHHHHHHHHGGG---EEEESPEEEEETTEEEEE--TT-EEEES---HHHHHHHT-

Sequence (79 aa):
MEATLCDSKRFDQISVTLWGDLAEIEGSSLENLKDAKPVVALLSVIGRRYLGEFQLSTKSSTLVLVNPEIPQCREMIDW

Solvent-accessible surface area (backbone atoms only — not comparable to full-atom values): 4797 Å² total; per-residue (Å²): 82,78,48,78,46,76,43,91,87,70,77,47,75,37,48,31,40,35,55,70,69,52,23,60,55,53,40,49,52,49,61,76,35,53,90,72,64,71,48,72,51,78,42,66,65,44,82,46,70,60,98,82,45,70,32,38,32,54,49,94,79,39,46,79,38,75,62,54,99,42,75,75,46,53,64,59,72,80,108

pLDDT: mean 81.4, std 7.56, range [57.53, 90.88]

Radius of gyration: 12.44 Å; Cα contacts (8 Å, |Δi|>4): 114; chains: 1; bounding box: 27×31×28 Å